Protein AF-A0A7K4DFE7-F1 (afdb_monomer_lite)

Structure (mmCIF, N/CA/C/O backbone):
data_AF-A0A7K4DFE7-F1
#
_entry.id   AF-A0A7K4DFE7-F1
#
loop_
_atom_site.group_PDB
_atom_site.id
_atom_site.type_symbol
_atom_site.label_atom_id
_atom_site.label_alt_id
_atom_site.label_comp_id
_atom_site.label_asym_id
_atom_site.label_entity_id
_atom_site.label_seq_id
_atom_site.pdbx_PDB_ins_code
_atom_site.Cartn_x
_atom_site.Cartn_y
_atom_site.Cartn_z
_atom_site.occupancy
_atom_site.B_iso_or_equiv
_atom_site.auth_seq_id
_atom_site.auth_comp_id
_atom_site.auth_asym_id
_atom_site.auth_atom_id
_atom_site.pdbx_PDB_model_num
ATOM 1 N N . PHE A 1 1 ? 19.992 9.223 13.139 1.00 37.81 1 PHE A N 1
ATOM 2 C CA . PHE A 1 1 ? 19.350 10.068 14.164 1.00 37.81 1 PHE A CA 1
ATOM 3 C C . PHE A 1 1 ? 17.849 10.055 13.929 1.00 37.81 1 PHE A C 1
ATOM 5 O O . PHE A 1 1 ? 17.459 10.370 12.808 1.00 37.81 1 PHE A O 1
ATOM 12 N N . PRO A 1 2 ? 17.011 9.658 14.901 1.00 41.62 2 PRO A N 1
ATOM 13 C CA . PRO A 1 2 ? 15.576 9.850 14.765 1.00 41.62 2 PRO A CA 1
ATOM 14 C C . PRO A 1 2 ? 15.323 11.361 14.780 1.00 41.62 2 PRO A C 1
ATOM 16 O O . PRO A 1 2 ? 15.793 12.062 15.672 1.00 41.62 2 PRO A O 1
ATOM 19 N N . ARG A 1 3 ? 14.669 11.886 13.742 1.00 48.12 3 ARG A N 1
ATOM 20 C CA . ARG A 1 3 ? 14.135 13.250 13.783 1.00 48.12 3 ARG A CA 1
ATOM 21 C C . ARG A 1 3 ? 12.930 13.214 14.717 1.00 48.12 3 ARG A C 1
ATOM 23 O O . ARG A 1 3 ? 12.109 12.312 14.579 1.00 48.12 3 ARG A O 1
ATOM 30 N N . ASP A 1 4 ? 12.803 14.192 15.613 1.00 56.59 4 ASP A N 1
ATOM 31 C CA . ASP A 1 4 ? 11.697 14.291 16.584 1.00 56.59 4 ASP A CA 1
ATOM 32 C C . ASP A 1 4 ? 10.300 14.196 15.945 1.00 56.59 4 ASP A C 1
ATOM 34 O O . ASP A 1 4 ? 9.311 13.934 16.628 1.00 56.59 4 ASP A O 1
ATOM 38 N N . ARG A 1 5 ? 10.186 14.452 14.633 1.00 64.31 5 ARG A N 1
ATOM 39 C CA . ARG A 1 5 ? 8.930 14.475 13.877 1.00 64.31 5 ARG A CA 1
ATOM 40 C C . ARG A 1 5 ? 9.144 13.917 12.467 1.00 64.31 5 ARG A C 1
ATOM 42 O O . ARG A 1 5 ? 10.063 14.337 11.768 1.00 64.31 5 ARG A O 1
ATOM 49 N N . ASN A 1 6 ? 8.279 12.995 12.042 1.00 82.19 6 ASN A N 1
ATOM 50 C CA . ASN A 1 6 ? 8.282 12.442 10.686 1.00 82.19 6 ASN A CA 1
ATOM 51 C C . ASN A 1 6 ? 7.435 13.332 9.755 1.00 82.19 6 ASN A C 1
ATOM 53 O O . ASN A 1 6 ? 6.208 13.358 9.861 1.00 82.19 6 ASN A O 1
ATOM 57 N N . GLU A 1 7 ? 8.088 14.088 8.869 1.00 87.06 7 GLU A N 1
ATOM 58 C CA . GLU A 1 7 ? 7.431 15.027 7.942 1.00 87.06 7 GLU A CA 1
ATOM 59 C C . GLU A 1 7 ? 6.450 14.337 6.990 1.00 87.06 7 GLU A C 1
ATOM 61 O O . GLU A 1 7 ? 5.378 14.886 6.733 1.00 87.06 7 GLU A O 1
ATOM 66 N N . LYS A 1 8 ? 6.751 13.105 6.559 1.00 88.56 8 LYS A N 1
ATOM 67 C CA . LYS A 1 8 ? 5.867 12.329 5.680 1.00 88.56 8 LYS A CA 1
ATOM 68 C C . LYS A 1 8 ? 4.523 12.042 6.350 1.00 88.56 8 LYS A C 1
ATOM 70 O O . LYS A 1 8 ? 3.472 12.246 5.751 1.00 88.56 8 LYS A O 1
ATOM 75 N N . ILE A 1 9 ? 4.559 11.645 7.627 1.00 90.81 9 ILE A N 1
ATOM 76 C CA . ILE A 1 9 ? 3.348 11.385 8.424 1.00 90.81 9 ILE A CA 1
ATOM 77 C C . ILE A 1 9 ? 2.543 12.675 8.615 1.00 90.81 9 ILE A C 1
ATOM 79 O O . ILE A 1 9 ? 1.327 12.660 8.481 1.00 90.81 9 ILE A O 1
ATOM 83 N N . ARG A 1 10 ? 3.199 13.819 8.841 1.00 91.81 10 ARG A N 1
ATOM 84 C CA . ARG A 1 10 ? 2.498 15.111 8.957 1.00 91.81 10 ARG A CA 1
ATOM 85 C C . ARG A 1 10 ? 1.811 15.533 7.667 1.00 91.81 10 ARG A C 1
ATOM 87 O O . ARG A 1 10 ? 0.714 16.087 7.706 1.00 91.81 10 ARG A O 1
ATOM 94 N N . THR A 1 11 ? 2.474 15.330 6.531 1.00 94.25 11 THR A N 1
ATOM 95 C CA . THR A 1 11 ? 1.876 15.594 5.222 1.00 94.25 11 THR A CA 1
ATOM 96 C C . THR A 1 11 ? 0.664 14.698 5.006 1.00 94.25 11 THR A C 1
ATOM 98 O O . THR A 1 11 ? -0.394 15.218 4.668 1.00 94.25 11 THR A O 1
ATOM 101 N N . LEU A 1 12 ? 0.775 13.403 5.310 1.00 95.75 12 LEU A N 1
ATOM 102 C CA . LEU A 1 12 ? -0.351 12.471 5.277 1.00 95.75 12 LEU A CA 1
ATOM 103 C C . LEU A 1 12 ? -1.515 12.944 6.164 1.00 95.75 12 LEU A C 1
ATOM 105 O O . LEU A 1 12 ? -2.618 13.124 5.661 1.00 95.75 12 LEU A O 1
ATOM 109 N N . GLU A 1 13 ? -1.285 13.210 7.452 1.00 94.75 13 GLU A N 1
ATOM 110 C CA . GLU A 1 13 ? -2.330 13.660 8.387 1.00 94.75 13 GLU A CA 1
ATOM 111 C C . GLU A 1 13 ? -3.029 14.943 7.907 1.00 94.75 13 GLU A C 1
ATOM 113 O O . GLU A 1 13 ? -4.251 15.069 8.011 1.00 94.75 13 GLU A O 1
ATOM 118 N N . ARG A 1 14 ? -2.271 15.885 7.329 1.00 95.81 14 ARG A N 1
ATOM 119 C CA . ARG A 1 14 ? -2.822 17.110 6.733 1.00 95.81 14 ARG A CA 1
ATOM 120 C C . ARG A 1 14 ? -3.723 16.802 5.537 1.00 95.81 14 ARG A C 1
ATOM 122 O O . ARG A 1 14 ? -4.812 17.367 5.445 1.00 95.81 14 ARG A O 1
ATOM 129 N N . GLU A 1 15 ? -3.284 15.934 4.628 1.00 97.44 15 GLU A N 1
ATOM 130 C CA . GLU A 1 15 ? -4.066 15.554 3.447 1.00 97.44 15 GLU A CA 1
ATOM 131 C C . GLU A 1 15 ? -5.336 14.784 3.829 1.00 97.44 15 GLU A C 1
ATOM 133 O O . GLU A 1 15 ? -6.408 15.088 3.301 1.00 97.44 15 GLU A O 1
ATOM 138 N N . ILE A 1 16 ? -5.254 13.883 4.814 1.00 96.56 16 ILE A N 1
ATOM 139 C CA . ILE A 1 16 ? -6.418 13.189 5.382 1.00 96.56 16 ILE A CA 1
ATOM 140 C C . ILE A 1 16 ? -7.396 14.195 5.990 1.00 96.56 16 ILE A C 1
ATOM 142 O O . ILE 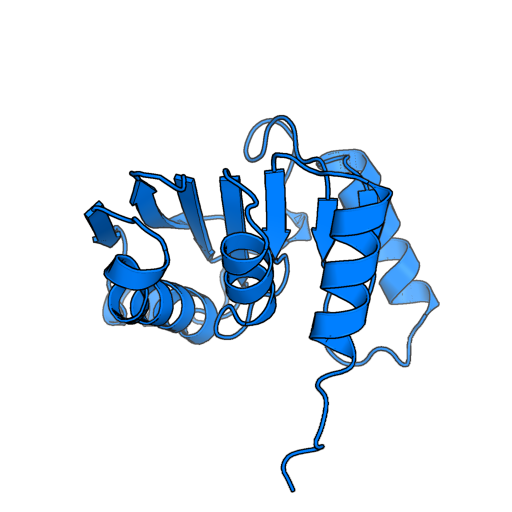A 1 16 ? -8.583 14.164 5.674 1.00 96.56 16 ILE A O 1
ATOM 146 N N . GLY A 1 17 ? -6.917 15.127 6.819 1.00 95.69 17 GLY A N 1
ATOM 147 C CA . GLY A 1 17 ? -7.772 16.142 7.439 1.00 95.69 17 GLY A CA 1
ATOM 148 C C . GLY A 1 17 ? -8.469 17.049 6.419 1.00 95.69 17 GLY A C 1
ATOM 149 O O . GLY A 1 17 ? -9.635 17.405 6.607 1.00 95.69 17 GLY A O 1
ATOM 150 N N . ARG A 1 18 ? -7.777 17.392 5.323 1.00 96.12 18 ARG A N 1
ATOM 151 C CA . ARG A 1 18 ? -8.307 18.234 4.241 1.00 96.12 18 ARG A CA 1
ATOM 152 C C . ARG A 1 18 ? -9.353 17.515 3.392 1.00 96.12 18 ARG A C 1
ATOM 154 O O . ARG A 1 18 ? -10.380 18.111 3.082 1.00 96.12 18 ARG A O 1
ATOM 161 N N . ARG A 1 19 ? -9.070 16.278 2.978 1.00 95.50 19 ARG A N 1
ATOM 162 C CA . ARG A 1 19 ? -9.854 15.559 1.959 1.00 95.50 19 ARG A CA 1
ATOM 163 C C . ARG A 1 19 ? -10.879 14.596 2.556 1.00 95.50 19 ARG A C 1
ATOM 165 O O . ARG A 1 19 ? -11.878 14.309 1.913 1.00 95.50 19 ARG A O 1
ATOM 172 N N . ARG A 1 20 ? -10.659 14.140 3.795 1.00 95.50 20 ARG A N 1
ATOM 173 C CA . ARG A 1 20 ? -11.468 13.128 4.500 1.00 95.50 20 ARG A CA 1
ATOM 174 C C . ARG A 1 20 ? -11.713 11.865 3.651 1.00 95.50 20 ARG A C 1
ATOM 176 O O . ARG A 1 20 ? -12.870 11.482 3.470 1.00 95.50 20 ARG A O 1
ATOM 183 N N . PRO A 1 21 ? -10.646 11.244 3.114 1.00 97.19 21 PRO A N 1
ATOM 184 C CA . PRO A 1 21 ? -10.768 10.051 2.282 1.00 97.19 21 PRO A CA 1
ATOM 185 C C . PRO A 1 21 ? -11.341 8.873 3.077 1.00 97.19 21 PRO A C 1
ATOM 187 O O . PRO A 1 21 ? -11.072 8.729 4.272 1.00 97.19 21 PRO A O 1
ATOM 190 N N . LYS A 1 22 ? -12.102 8.013 2.402 1.00 96.31 22 LYS A N 1
ATOM 191 C CA . LYS A 1 22 ? -12.564 6.720 2.924 1.00 96.31 22 LYS A CA 1
ATOM 192 C C . LYS A 1 22 ? -11.628 5.584 2.521 1.00 96.31 22 LYS A C 1
ATOM 194 O O . LYS A 1 22 ? -11.461 4.652 3.309 1.00 96.31 22 LYS A O 1
ATOM 199 N N . THR A 1 23 ? -11.012 5.713 1.345 1.00 98.00 23 THR A N 1
ATOM 200 C CA . THR A 1 23 ? -10.057 4.749 0.790 1.00 98.00 23 THR A CA 1
ATOM 201 C C . THR A 1 23 ? -8.701 5.403 0.558 1.00 98.00 23 THR A C 1
ATOM 203 O O . THR A 1 23 ? -8.609 6.452 -0.086 1.00 98.00 23 THR A O 1
ATOM 206 N N . PHE A 1 24 ? -7.636 4.778 1.059 1.00 98.50 24 PHE A N 1
ATOM 207 C CA . PHE A 1 24 ? 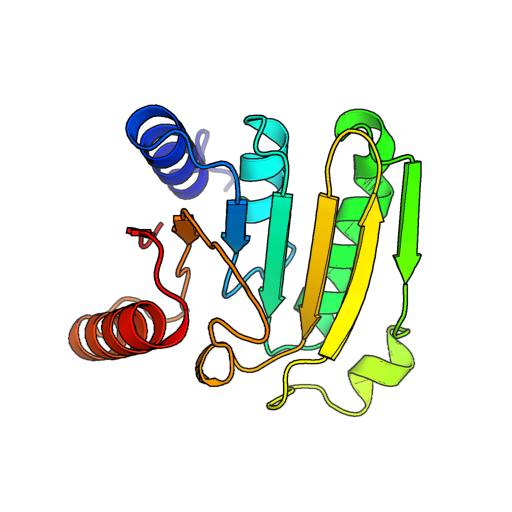-6.265 5.257 0.895 1.00 98.50 24 PHE A CA 1
ATOM 208 C C . PHE A 1 24 ? -5.350 4.200 0.284 1.00 98.50 24 PHE A C 1
ATOM 210 O O . PHE A 1 24 ? -5.398 3.041 0.685 1.00 98.50 24 PHE A O 1
ATOM 217 N N . VAL A 1 25 ? -4.474 4.620 -0.630 1.00 98.62 25 VAL A N 1
ATOM 218 C CA . VAL A 1 25 ? -3.449 3.766 -1.237 1.00 98.62 25 VAL A CA 1
ATOM 219 C C . VAL A 1 25 ? -2.049 4.244 -0.849 1.00 98.62 25 VAL A C 1
ATOM 221 O O . VAL A 1 25 ? -1.663 5.379 -1.130 1.00 98.62 25 VAL A O 1
ATOM 224 N N . ASP A 1 26 ? -1.261 3.353 -0.255 1.00 98.31 26 ASP A N 1
ATOM 225 C CA . ASP A 1 26 ? 0.188 3.480 -0.097 1.00 98.31 26 ASP A CA 1
ATOM 226 C C . ASP A 1 26 ? 0.872 2.784 -1.288 1.00 98.31 26 ASP A C 1
ATOM 228 O O . ASP A 1 26 ? 1.103 1.574 -1.264 1.00 98.31 26 ASP A O 1
ATOM 232 N N . ALA A 1 27 ? 1.109 3.520 -2.383 1.00 97.62 27 ALA A N 1
ATOM 233 C CA . ALA A 1 27 ? 1.431 2.925 -3.689 1.00 97.62 27 ALA A CA 1
ATOM 234 C C . ALA A 1 27 ? 2.856 2.346 -3.795 1.00 97.62 27 ALA A C 1
ATOM 236 O O . ALA A 1 27 ? 3.143 1.575 -4.717 1.00 97.62 27 ALA A O 1
ATOM 237 N N . CYS A 1 28 ? 3.749 2.758 -2.891 1.00 96.25 28 CYS A N 1
ATOM 238 C CA . CYS A 1 28 ? 5.131 2.288 -2.752 1.00 96.25 28 CYS A CA 1
ATOM 239 C C . CYS A 1 28 ? 5.427 2.094 -1.262 1.00 96.25 28 CYS A C 1
ATOM 241 O O . CYS A 1 28 ? 6.171 2.863 -0.649 1.00 96.25 28 CYS A O 1
ATOM 243 N N . SER A 1 29 ? 4.761 1.111 -0.665 1.00 96.38 29 SER A N 1
ATOM 244 C CA . SER A 1 29 ? 4.563 1.055 0.777 1.00 96.38 29 SER A CA 1
ATOM 245 C C . SER A 1 29 ? 5.832 0.782 1.575 1.00 96.38 29 SER A C 1
ATOM 247 O O . SER A 1 29 ? 5.898 1.125 2.761 1.00 96.38 29 SER A O 1
ATOM 249 N N . GLY A 1 30 ? 6.856 0.158 0.984 1.00 95.62 30 GLY A N 1
ATOM 250 C CA .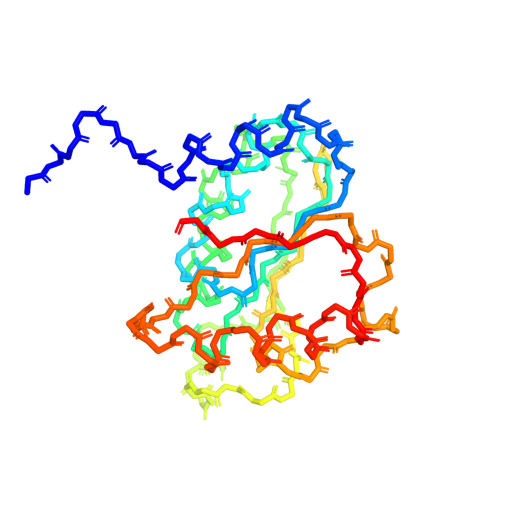 GLY A 1 30 ? 8.000 -0.328 1.741 1.00 95.62 30 GLY A CA 1
ATOM 251 C C . GLY A 1 30 ? 7.524 -1.248 2.870 1.00 95.62 30 GLY A C 1
ATOM 252 O O . GLY A 1 30 ? 6.906 -2.276 2.634 1.00 95.62 30 GLY A O 1
ATOM 253 N N . ALA A 1 31 ? 7.766 -0.862 4.122 1.00 94.75 31 ALA A N 1
ATOM 254 C CA . ALA A 1 31 ? 7.270 -1.597 5.292 1.00 94.75 31 ALA A CA 1
ATOM 255 C C . ALA A 1 31 ? 5.816 -1.248 5.701 1.00 94.75 31 ALA A C 1
ATOM 257 O O . ALA A 1 31 ? 5.334 -1.751 6.716 1.00 94.75 31 ALA A O 1
ATOM 258 N N . GLY A 1 32 ? 5.132 -0.366 4.968 1.00 96.56 32 GLY A N 1
ATOM 259 C CA . GLY A 1 32 ? 3.742 0.035 5.204 1.00 96.56 32 GLY A CA 1
ATOM 260 C C . GLY A 1 32 ? 3.559 1.220 6.153 1.00 96.56 32 GLY A C 1
ATOM 261 O O . GLY A 1 32 ? 2.479 1.405 6.706 1.00 96.56 32 GLY A O 1
ATOM 262 N N . THR A 1 33 ? 4.596 2.028 6.390 1.00 95.62 33 THR A N 1
ATOM 263 C CA . THR A 1 33 ? 4.554 3.111 7.391 1.00 95.62 33 THR A CA 1
ATOM 264 C C . THR A 1 33 ? 3.443 4.130 7.126 1.00 95.62 33 THR A C 1
ATOM 266 O O . THR A 1 33 ? 2.777 4.552 8.073 1.00 95.62 33 THR A O 1
ATOM 269 N N . LEU A 1 34 ? 3.238 4.546 5.870 1.00 97.12 34 LEU A N 1
ATOM 270 C CA . LEU A 1 34 ? 2.227 5.555 5.548 1.00 97.12 34 LEU A CA 1
ATOM 271 C C . LEU A 1 34 ? 0.826 4.966 5.606 1.00 97.12 34 LEU A C 1
ATOM 273 O O . LEU A 1 34 ? -0.038 5.569 6.236 1.00 97.12 34 LEU A O 1
ATOM 277 N N . GLY A 1 35 ? 0.611 3.768 5.063 1.00 97.56 35 GLY A N 1
ATOM 278 C CA . GLY A 1 35 ? -0.675 3.092 5.214 1.00 97.56 35 GLY A CA 1
ATOM 279 C C . GLY A 1 35 ? -1.034 2.813 6.680 1.00 97.56 35 GLY A C 1
ATOM 280 O O . GLY A 1 35 ? -2.163 3.064 7.082 1.00 97.56 35 GLY A O 1
ATOM 281 N N . LEU A 1 36 ? -0.087 2.395 7.532 1.00 96.88 36 LEU A N 1
ATOM 282 C CA . LEU A 1 36 ? -0.337 2.222 8.976 1.00 96.88 36 LEU A CA 1
ATOM 283 C C . LEU A 1 36 ? -0.696 3.543 9.669 1.00 96.88 36 LEU A C 1
ATOM 285 O O . LEU A 1 36 ? -1.565 3.574 10.541 1.00 96.88 36 LEU A O 1
ATOM 289 N N . ALA A 1 37 ? -0.044 4.643 9.291 1.00 96.44 37 ALA A N 1
ATOM 290 C CA . ALA A 1 37 ? -0.391 5.963 9.802 1.00 96.44 37 ALA A CA 1
ATOM 291 C C . ALA A 1 37 ? -1.781 6.416 9.315 1.00 96.44 37 ALA A C 1
ATOM 293 O O . ALA A 1 37 ? -2.536 6.995 10.093 1.00 96.44 37 ALA A O 1
ATOM 294 N N . ALA A 1 38 ? -2.144 6.104 8.070 1.00 97.06 38 ALA A N 1
ATOM 295 C CA . ALA A 1 38 ? -3.446 6.407 7.483 1.00 97.06 38 ALA A CA 1
ATOM 296 C C . ALA A 1 38 ? -4.576 5.628 8.176 1.00 97.06 38 ALA A C 1
ATOM 298 O O . ALA A 1 38 ? -5.574 6.210 8.603 1.00 97.06 38 ALA A O 1
ATOM 299 N N . ALA A 1 39 ? -4.357 4.331 8.385 1.00 96.12 39 ALA A N 1
ATOM 300 C CA . ALA A 1 39 ? -5.201 3.459 9.184 1.00 96.12 39 ALA A CA 1
ATOM 301 C C . ALA A 1 39 ? -5.387 4.019 10.606 1.00 96.12 39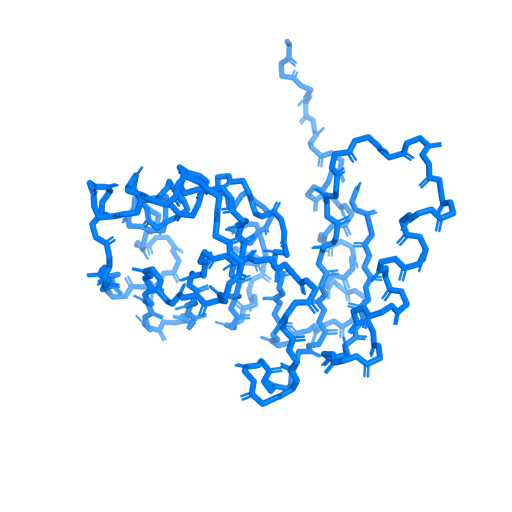 ALA A C 1
ATOM 303 O O . ALA A 1 39 ? -6.507 4.221 11.070 1.00 96.12 39 ALA A O 1
ATOM 304 N N . ARG A 1 40 ? -4.294 4.366 11.295 1.00 94.56 40 ARG A N 1
ATOM 305 C CA . ARG A 1 40 ? -4.346 4.981 12.632 1.00 94.56 40 ARG A CA 1
ATOM 306 C C . ARG A 1 40 ? -5.104 6.313 12.656 1.00 94.56 40 ARG A C 1
ATOM 308 O O . ARG A 1 40 ? -5.699 6.649 13.677 1.00 94.56 40 ARG A O 1
ATOM 315 N N . ALA A 1 41 ? -5.083 7.067 11.560 1.00 94.44 41 ALA A N 1
ATOM 316 C CA . ALA A 1 41 ? -5.839 8.307 11.405 1.00 94.44 41 ALA A CA 1
ATOM 317 C C . ALA A 1 41 ? -7.344 8.080 11.137 1.00 94.44 41 ALA A C 1
ATOM 319 O O . ALA A 1 41 ? -8.086 9.051 10.997 1.00 94.44 41 ALA A O 1
ATOM 320 N N . GLY A 1 42 ? -7.804 6.824 11.109 1.00 93.25 42 GLY A N 1
ATOM 321 C CA . GLY A 1 42 ? -9.217 6.456 11.022 1.00 93.25 42 GLY A CA 1
ATOM 322 C C . GLY A 1 42 ? -9.720 6.179 9.607 1.00 93.25 42 GLY A C 1
ATOM 323 O O . GLY A 1 42 ? -10.932 6.101 9.413 1.00 93.25 42 GLY A O 1
ATOM 324 N N . ILE A 1 43 ? -8.829 6.032 8.620 1.00 96.00 43 ILE A N 1
ATOM 325 C CA . ILE A 1 43 ? -9.240 5.563 7.293 1.00 96.00 43 ILE A CA 1
ATOM 326 C C . ILE A 1 43 ? -9.656 4.098 7.392 1.00 96.00 43 ILE A C 1
ATOM 328 O O . ILE A 1 43 ? -8.924 3.273 7.936 1.00 96.00 43 ILE A O 1
ATOM 332 N N . HIS A 1 44 ? -10.841 3.796 6.864 1.00 93.44 44 HIS A N 1
ATOM 333 C CA . HIS A 1 44 ? -11.437 2.470 6.953 1.00 93.44 44 HIS A CA 1
ATOM 334 C C . HIS A 1 44 ? -10.804 1.476 5.976 1.00 93.44 44 HIS A C 1
ATOM 336 O O . HIS A 1 44 ? -10.517 0.356 6.378 1.00 93.44 44 HIS A O 1
ATOM 342 N N . HIS A 1 45 ? -10.591 1.868 4.712 1.00 97.75 45 HIS A N 1
ATOM 343 C CA . HIS A 1 45 ? -10.034 0.986 3.681 1.00 97.75 45 HIS A CA 1
ATOM 344 C C . HIS A 1 45 ? -8.635 1.446 3.276 1.00 97.75 45 HIS A C 1
ATOM 346 O O . HIS A 1 45 ? -8.459 2.549 2.753 1.00 97.75 45 HIS A O 1
ATOM 352 N N . VAL A 1 46 ? -7.631 0.614 3.549 1.00 98.31 46 VAL A N 1
ATOM 353 C CA . VAL A 1 46 ? -6.224 0.929 3.289 1.00 98.31 46 VAL A CA 1
ATOM 354 C C . VAL A 1 46 ? -5.599 -0.138 2.399 1.00 98.31 46 VAL A C 1
ATOM 356 O O . VAL A 1 46 ? -5.514 -1.309 2.760 1.00 98.31 46 VAL A O 1
ATOM 359 N N . ILE A 1 47 ? -5.119 0.287 1.238 1.00 98.62 47 ILE A N 1
ATOM 360 C CA . ILE A 1 47 ? -4.459 -0.562 0.253 1.00 98.62 47 ILE A CA 1
ATOM 361 C C . ILE A 1 47 ? -2.963 -0.267 0.287 1.00 98.62 47 ILE A C 1
ATOM 363 O O . ILE A 1 47 ? -2.538 0.888 0.259 1.00 98.62 47 ILE A O 1
ATOM 367 N N . TYR A 1 48 ? -2.156 -1.315 0.315 1.00 98.62 48 TYR A N 1
ATOM 368 C CA . TYR A 1 48 ? -0.703 -1.238 0.293 1.00 98.62 48 TYR A CA 1
ATOM 369 C C . TYR A 1 48 ? -0.192 -1.904 -0.975 1.00 98.62 48 TYR A C 1
ATOM 371 O O . TYR A 1 48 ? -0.618 -3.010 -1.299 1.00 98.62 48 TYR A O 1
ATOM 379 N N . ASN A 1 49 ? 0.747 -1.272 -1.670 1.00 98.56 49 ASN A N 1
ATOM 380 C CA . ASN A 1 49 ? 1.422 -1.877 -2.809 1.00 98.56 49 ASN A CA 1
ATOM 381 C C . ASN A 1 49 ? 2.929 -1.644 -2.745 1.00 98.56 49 ASN A C 1
ATOM 383 O O . ASN A 1 49 ? 3.384 -0.526 -2.516 1.00 98.56 49 ASN A O 1
ATOM 387 N N . ASP A 1 50 ? 3.704 -2.678 -3.060 1.00 98.12 50 ASP A N 1
ATOM 388 C CA . ASP A 1 50 ? 5.113 -2.519 -3.405 1.00 98.12 50 ASP A CA 1
ATOM 389 C C . ASP A 1 50 ? 5.524 -3.545 -4.467 1.00 98.12 50 ASP A C 1
ATOM 391 O O . ASP A 1 50 ? 5.143 -4.713 -4.405 1.00 98.12 50 ASP A O 1
ATOM 395 N N . ALA A 1 51 ? 6.326 -3.142 -5.451 1.00 97.31 51 ALA A N 1
ATOM 396 C CA . ALA A 1 51 ? 6.822 -4.081 -6.456 1.00 97.31 51 ALA A CA 1
ATOM 397 C C . ALA A 1 51 ? 7.816 -5.085 -5.843 1.00 97.31 51 ALA A C 1
ATOM 399 O O . ALA A 1 51 ? 7.924 -6.227 -6.307 1.00 97.31 51 ALA A O 1
ATOM 400 N N . TRP A 1 52 ? 8.547 -4.677 -4.800 1.00 97.69 52 TRP A N 1
ATOM 401 C CA . TRP A 1 52 ? 9.559 -5.491 -4.147 1.00 97.69 52 TRP A CA 1
ATOM 402 C C . TRP A 1 52 ? 8.942 -6.449 -3.125 1.00 97.69 52 TRP A C 1
ATOM 404 O O . TRP A 1 52 ? 8.270 -6.060 -2.172 1.00 97.69 52 TRP A O 1
ATOM 414 N N . TYR A 1 53 ? 9.234 -7.737 -3.290 1.00 97.44 53 TYR A N 1
ATOM 415 C CA . TYR A 1 53 ? 8.623 -8.828 -2.529 1.00 97.44 53 TYR A CA 1
ATOM 416 C C . TYR A 1 53 ? 8.751 -8.672 -1.006 1.00 97.44 53 TYR A C 1
ATOM 418 O O . TYR A 1 53 ? 7.819 -8.968 -0.260 1.00 97.44 53 TYR A O 1
ATOM 426 N N . ALA A 1 54 ? 9.913 -8.206 -0.537 1.00 97.50 54 ALA A N 1
ATOM 427 C CA . ALA A 1 54 ? 10.189 -8.091 0.885 1.00 97.50 54 ALA A CA 1
ATOM 428 C C . ALA A 1 54 ? 9.376 -6.956 1.512 1.00 97.50 54 ALA A C 1
ATOM 430 O O . ALA A 1 54 ? 8.896 -7.119 2.627 1.00 97.50 54 ALA A O 1
ATOM 431 N N . ALA A 1 55 ? 9.182 -5.846 0.797 1.00 97.81 55 ALA A N 1
ATOM 432 C CA . ALA A 1 55 ? 8.340 -4.741 1.242 1.00 97.81 55 ALA A CA 1
ATOM 433 C C . ALA A 1 55 ? 6.879 -5.192 1.415 1.00 97.81 55 ALA A C 1
ATOM 435 O O . ALA A 1 55 ? 6.316 -5.073 2.506 1.00 97.81 55 ALA A O 1
ATOM 436 N N . ALA A 1 56 ? 6.306 -5.836 0.394 1.00 97.81 56 ALA A N 1
ATOM 437 C CA . ALA A 1 56 ? 4.947 -6.369 0.475 1.00 97.81 56 ALA A CA 1
ATOM 438 C C . ALA A 1 56 ? 4.793 -7.401 1.615 1.00 97.81 56 ALA A C 1
ATOM 440 O O . ALA A 1 56 ? 3.854 -7.329 2.409 1.00 97.81 56 ALA A O 1
ATOM 441 N N . ALA A 1 57 ? 5.758 -8.315 1.777 1.00 97.94 57 ALA A N 1
ATOM 442 C CA . ALA A 1 57 ? 5.732 -9.298 2.861 1.00 97.94 57 ALA A CA 1
ATOM 443 C C . ALA A 1 57 ? 5.844 -8.657 4.257 1.00 97.94 57 ALA A C 1
ATOM 445 O O . ALA A 1 57 ? 5.103 -9.018 5.170 1.00 97.94 57 ALA A O 1
ATOM 446 N N . TRP A 1 58 ? 6.758 -7.700 4.444 1.00 98.00 58 TRP A N 1
ATOM 447 C CA . TRP A 1 58 ? 6.925 -7.010 5.726 1.00 98.00 58 TRP A CA 1
ATOM 448 C C . TRP A 1 58 ? 5.743 -6.107 6.066 1.00 98.00 58 TRP A C 1
ATOM 450 O O . TRP A 1 58 ? 5.406 -5.981 7.240 1.00 98.00 58 TRP A O 1
ATOM 460 N N . THR A 1 59 ? 5.069 -5.546 5.063 1.00 98.25 59 THR A N 1
ATOM 461 C CA . THR A 1 59 ? 3.805 -4.832 5.259 1.00 98.25 59 THR A CA 1
ATOM 462 C C . THR A 1 59 ? 2.747 -5.758 5.871 1.00 98.25 59 THR A C 1
ATOM 464 O O . THR A 1 59 ? 2.151 -5.410 6.890 1.00 98.25 59 THR A O 1
ATOM 467 N N . ALA A 1 60 ? 2.579 -6.976 5.338 1.00 97.69 60 ALA A N 1
ATOM 468 C CA . ALA A 1 60 ? 1.660 -7.970 5.903 1.00 97.69 60 ALA A CA 1
ATOM 469 C C . ALA A 1 60 ? 2.016 -8.352 7.355 1.00 97.69 60 ALA A C 1
ATOM 471 O O . ALA A 1 60 ? 1.140 -8.422 8.218 1.00 97.69 60 ALA A O 1
ATOM 472 N N . TRP A 1 61 ? 3.305 -8.532 7.662 1.00 97.44 61 TRP A N 1
ATOM 473 C CA . TRP A 1 61 ? 3.747 -8.803 9.035 1.00 97.44 61 TRP A CA 1
ATOM 474 C C . TRP A 1 61 ? 3.511 -7.630 9.986 1.00 97.44 61 TRP A C 1
ATOM 476 O O . TRP A 1 61 ? 3.088 -7.837 11.123 1.00 97.44 61 TRP A O 1
ATOM 486 N N . ASN A 1 62 ? 3.738 -6.398 9.535 1.00 97.69 62 ASN A N 1
ATOM 487 C CA . ASN A 1 62 ? 3.477 -5.221 10.353 1.00 97.69 62 ASN A CA 1
ATOM 488 C C . ASN A 1 62 ? 1.984 -5.054 10.644 1.00 97.69 62 ASN A C 1
ATOM 490 O O . ASN A 1 62 ? 1.636 -4.697 11.769 1.00 97.69 62 ASN A O 1
ATOM 494 N N . LEU A 1 63 ? 1.101 -5.372 9.694 1.00 97.00 63 LEU A N 1
ATOM 495 C CA . LEU A 1 63 ? -0.341 -5.439 9.949 1.00 97.00 63 LEU A CA 1
ATOM 496 C C . LEU A 1 63 ? -0.664 -6.473 11.029 1.00 97.00 63 LEU A C 1
ATOM 498 O O . LEU A 1 63 ? -1.370 -6.153 11.981 1.00 97.00 63 LEU A O 1
ATOM 502 N N . GLN A 1 64 ? -0.084 -7.673 10.945 1.00 96.44 64 GLN A N 1
ATOM 503 C CA . GLN A 1 64 ? -0.309 -8.731 11.934 1.00 96.44 64 GLN A CA 1
ATOM 504 C C . GLN A 1 64 ? 0.114 -8.304 13.347 1.00 96.44 64 GLN A C 1
ATOM 506 O O . GLN A 1 64 ? -0.604 -8.562 14.314 1.00 96.44 64 GLN A O 1
ATOM 511 N N . VAL A 1 65 ? 1.259 -7.630 13.476 1.00 96.44 65 VAL A N 1
ATOM 512 C CA . VAL A 1 65 ? 1.765 -7.135 14.767 1.00 96.44 65 VAL A CA 1
ATOM 513 C C . VAL A 1 65 ? 0.913 -5.984 15.314 1.00 96.44 65 VAL A C 1
ATOM 515 O O . VAL A 1 65 ? 0.754 -5.872 16.525 1.00 96.44 65 VAL A O 1
ATOM 518 N N . ASN A 1 66 ? 0.333 -5.149 14.447 1.00 96.12 66 ASN A N 1
ATOM 519 C CA . ASN A 1 66 ? -0.481 -3.997 14.853 1.00 96.12 66 ASN A CA 1
ATOM 520 C C . ASN A 1 66 ? -1.994 -4.284 14.878 1.00 96.12 66 ASN A C 1
ATOM 522 O O . ASN A 1 66 ? -2.770 -3.375 15.168 1.00 96.12 66 ASN A O 1
ATOM 526 N N . ARG A 1 67 ? -2.431 -5.522 14.606 1.00 95.31 67 ARG A N 1
ATOM 527 C CA . ARG A 1 67 ? -3.845 -5.859 14.367 1.00 95.31 67 ARG A CA 1
ATOM 528 C C . ARG A 1 67 ? -4.791 -5.411 15.483 1.00 95.31 67 ARG A C 1
ATOM 530 O O . ARG A 1 67 ? -5.850 -4.871 15.200 1.00 95.31 67 ARG A O 1
ATOM 537 N N . GLU A 1 68 ? -4.384 -5.569 16.743 1.00 93.81 68 GLU A N 1
ATOM 538 C CA . GLU A 1 68 ? -5.206 -5.204 17.903 1.00 93.81 68 GLU A CA 1
ATOM 539 C C . GLU A 1 68 ? -5.426 -3.691 17.968 1.00 93.81 68 GLU A C 1
ATOM 541 O O . GLU A 1 68 ? -6.552 -3.229 18.132 1.00 93.81 68 GLU A O 1
ATOM 546 N N . PHE A 1 69 ? -4.360 -2.917 17.757 1.00 92.81 69 PHE A N 1
ATOM 547 C CA . PHE A 1 69 ? -4.433 -1.459 17.730 1.00 92.81 69 PHE A CA 1
ATOM 548 C C . PHE A 1 69 ? -5.281 -0.942 16.558 1.00 92.81 69 PHE A C 1
ATOM 550 O O . PHE A 1 69 ? -5.942 0.086 16.678 1.00 92.81 69 PHE A O 1
ATOM 557 N N . LEU A 1 70 ? -5.266 -1.660 15.435 1.00 93.75 70 LEU A N 1
ATOM 558 C CA . LEU A 1 70 ? -6.014 -1.328 14.224 1.00 93.75 70 LEU A CA 1
ATOM 559 C C . LEU A 1 70 ? -7.453 -1.877 14.218 1.00 93.75 70 LEU A C 1
ATOM 561 O O . LEU A 1 70 ? -8.209 -1.599 13.292 1.00 93.75 70 LEU A O 1
ATOM 565 N N . GLY A 1 71 ? -7.851 -2.658 15.230 1.00 93.31 71 GLY A N 1
ATOM 566 C CA . GLY A 1 71 ? -9.158 -3.324 15.254 1.00 93.31 71 GLY A CA 1
ATOM 567 C C . GLY A 1 71 ? -9.338 -4.362 14.137 1.00 93.31 71 GLY A C 1
ATOM 568 O O . GLY A 1 71 ? -10.463 -4.632 13.717 1.00 93.31 71 GLY A O 1
ATOM 569 N N . ILE A 1 72 ? -8.238 -4.926 13.639 1.00 94.88 72 ILE A N 1
ATOM 570 C CA . ILE A 1 72 ? -8.214 -6.005 12.652 1.00 94.88 72 ILE A CA 1
ATOM 571 C C . ILE A 1 72 ? -8.349 -7.336 13.392 1.00 94.88 72 ILE A C 1
ATOM 573 O O . ILE A 1 72 ? -7.579 -7.637 14.310 1.00 94.88 72 ILE A O 1
ATOM 577 N N . ASN A 1 73 ? -9.301 -8.165 12.963 1.00 93.25 73 ASN A N 1
ATOM 578 C CA . ASN A 1 73 ? -9.536 -9.465 13.590 1.00 93.25 73 ASN A CA 1
ATOM 579 C C . ASN A 1 73 ? -8.427 -10.458 13.220 1.00 93.25 73 ASN A C 1
ATOM 581 O O . ASN A 1 73 ? -7.791 -11.062 14.089 1.00 93.25 73 ASN A O 1
ATOM 585 N N . GLU A 1 74 ? -8.165 -10.582 11.920 1.00 93.62 74 GLU A N 1
ATOM 586 C CA . GLU A 1 74 ? -7.202 -11.514 11.344 1.00 93.62 74 GLU A CA 1
ATOM 587 C C . GLU A 1 74 ? -6.559 -10.913 10.091 1.00 93.62 74 GLU A C 1
ATOM 589 O O . GLU A 1 74 ? -7.221 -10.216 9.321 1.00 93.62 74 GLU A O 1
ATOM 594 N N . VAL A 1 75 ? -5.271 -11.206 9.891 1.00 97.00 75 VAL A N 1
ATOM 595 C CA . VAL A 1 75 ? -4.572 -10.978 8.624 1.00 97.00 75 VAL A CA 1
ATOM 596 C C . VAL A 1 75 ? -4.415 -12.321 7.918 1.00 97.00 75 VAL A C 1
ATOM 598 O O . VAL A 1 75 ? -3.656 -13.185 8.360 1.00 97.00 75 VAL A O 1
ATOM 601 N N . THR A 1 76 ? -5.116 -12.503 6.804 1.00 98.06 76 THR A N 1
ATOM 602 C CA . THR A 1 76 ? -4.988 -13.688 5.955 1.00 98.06 76 THR A CA 1
ATOM 603 C C . THR A 1 76 ? -3.844 -13.481 4.974 1.00 98.06 76 THR A C 1
ATOM 605 O O . THR A 1 76 ? -3.904 -12.607 4.111 1.00 98.06 76 THR A O 1
ATOM 608 N N . VAL A 1 77 ? -2.797 -14.299 5.084 1.00 97.75 77 VAL A N 1
ATOM 609 C CA . VAL A 1 77 ? -1.655 -14.283 4.160 1.00 97.75 77 VAL A CA 1
ATOM 610 C C . VAL A 1 77 ? -1.913 -15.256 3.008 1.00 97.75 77 VAL A C 1
ATOM 612 O O . VAL A 1 77 ? -1.981 -16.466 3.206 1.00 97.75 77 VAL A O 1
ATOM 615 N N . HIS A 1 78 ? -2.017 -14.725 1.790 1.00 97.88 78 HIS A N 1
ATOM 616 C CA . HIS A 1 78 ? -2.289 -15.480 0.558 1.00 97.88 78 HIS A CA 1
ATOM 617 C C . HIS A 1 78 ? -1.017 -15.959 -0.147 1.00 97.88 78 HIS A C 1
ATOM 619 O O . HIS A 1 78 ? -1.061 -16.865 -0.985 1.00 97.88 78 HIS A O 1
ATOM 625 N N . ARG A 1 79 ? 0.123 -15.330 0.154 1.00 95.94 79 ARG A N 1
ATOM 626 C CA . ARG A 1 79 ? 1.431 -15.627 -0.442 1.00 95.94 79 ARG A CA 1
ATOM 627 C C . ARG A 1 79 ? 2.501 -15.614 0.640 1.00 95.94 79 ARG A C 1
ATOM 629 O O . ARG A 1 79 ? 2.694 -14.610 1.322 1.00 95.94 79 ARG A O 1
ATOM 636 N N . SER A 1 80 ? 3.195 -16.736 0.813 1.00 95.06 80 SER A N 1
ATOM 637 C CA . SER A 1 80 ? 4.264 -16.837 1.807 1.00 95.06 80 SER A CA 1
ATOM 638 C C . SER A 1 80 ? 5.505 -16.062 1.363 1.00 95.06 80 SER A C 1
ATOM 640 O O . SER A 1 80 ? 5.722 -15.830 0.174 1.00 95.06 80 SER A O 1
ATOM 642 N N . TYR A 1 81 ? 6.369 -15.715 2.317 1.00 95.62 81 TYR A N 1
ATOM 643 C CA . TYR A 1 81 ? 7.635 -15.041 2.019 1.00 95.62 81 TYR A CA 1
ATOM 644 C C . TYR A 1 81 ? 8.478 -15.802 0.981 1.00 95.62 81 TYR A C 1
ATOM 646 O O . TYR A 1 81 ? 9.016 -15.198 0.055 1.00 95.62 81 TYR A O 1
ATOM 654 N N . ASP A 1 82 ? 8.566 -17.131 1.102 1.00 95.88 82 ASP A N 1
ATOM 655 C CA . ASP A 1 82 ? 9.318 -17.963 0.157 1.00 95.88 82 ASP A CA 1
ATOM 656 C C . ASP A 1 82 ? 8.696 -18.013 -1.237 1.00 95.88 82 ASP A C 1
ATOM 658 O O . ASP A 1 82 ? 9.432 -18.139 -2.216 1.00 95.88 82 ASP A O 1
ATOM 662 N N . ASP A 1 83 ? 7.372 -17.908 -1.345 1.00 95.25 83 ASP A N 1
ATOM 663 C CA . ASP A 1 83 ? 6.698 -17.817 -2.638 1.00 95.25 83 ASP A CA 1
ATOM 664 C C . ASP A 1 83 ? 6.989 -16.469 -3.312 1.00 95.25 83 ASP A C 1
ATOM 666 O O . ASP A 1 83 ? 7.482 -16.428 -4.440 1.00 95.25 83 ASP A O 1
ATOM 670 N N . LEU A 1 84 ? 6.817 -15.370 -2.572 1.00 95.75 84 LEU A N 1
ATOM 671 C CA . LEU A 1 84 ? 7.103 -14.011 -3.045 1.00 95.75 84 LEU A CA 1
ATOM 672 C C . LEU A 1 84 ? 8.574 -13.849 -3.457 1.00 95.75 84 LEU A C 1
ATOM 674 O O . LEU A 1 84 ? 8.884 -13.250 -4.487 1.00 95.75 84 LEU A O 1
ATOM 678 N N . ARG A 1 85 ? 9.503 -14.459 -2.711 1.00 95.88 85 ARG A N 1
ATOM 679 C CA . ARG A 1 85 ? 10.946 -14.421 -3.002 1.00 95.88 85 ARG A CA 1
ATOM 680 C C . ARG A 1 85 ? 11.313 -15.023 -4.361 1.00 95.88 85 ARG A C 1
ATOM 682 O O . ARG A 1 85 ? 12.349 -14.662 -4.916 1.00 95.88 85 ARG A O 1
ATOM 689 N N . ARG A 1 86 ? 10.481 -15.901 -4.936 1.00 95.31 86 ARG A N 1
ATOM 690 C CA . ARG A 1 86 ? 10.694 -16.449 -6.293 1.00 95.31 86 ARG A CA 1
ATOM 691 C C . ARG A 1 86 ? 10.522 -15.391 -7.382 1.00 95.31 86 ARG A C 1
ATOM 693 O O . ARG A 1 86 ? 11.024 -15.579 -8.487 1.00 95.31 86 ARG A O 1
ATOM 700 N N . ARG A 1 87 ? 9.834 -14.286 -7.078 1.00 93.44 87 ARG A N 1
ATOM 701 C CA . ARG A 1 87 ? 9.662 -13.118 -7.949 1.00 93.44 87 ARG A CA 1
ATOM 702 C C . ARG A 1 87 ? 10.015 -11.853 -7.162 1.00 93.44 87 ARG A C 1
ATOM 704 O O . ARG A 1 87 ? 9.117 -11.138 -6.722 1.00 93.44 87 ARG A O 1
ATOM 711 N N . PRO A 1 88 ? 11.318 -11.557 -6.981 1.00 93.50 88 PRO A N 1
ATOM 712 C CA . PRO A 1 88 ? 11.754 -10.474 -6.104 1.00 93.50 88 PRO A CA 1
ATOM 713 C C . PRO A 1 88 ? 11.160 -9.110 -6.455 1.00 93.50 88 PRO A C 1
ATOM 715 O O . PRO A 1 88 ? 10.911 -8.307 -5.563 1.00 93.50 88 PRO A O 1
ATOM 718 N N . VAL A 1 89 ? 10.922 -8.856 -7.742 1.00 96.56 89 VAL A N 1
ATOM 719 C CA . VAL A 1 89 ? 10.201 -7.680 -8.231 1.00 96.56 89 VAL A CA 1
ATOM 720 C C . VAL A 1 89 ? 9.049 -8.173 -9.100 1.00 96.56 89 VAL A C 1
ATOM 722 O O . VAL A 1 89 ? 9.290 -8.815 -10.125 1.00 96.56 89 VAL A O 1
ATOM 725 N N . ALA A 1 90 ? 7.811 -7.918 -8.678 1.00 93.44 90 ALA A N 1
ATOM 726 C CA . ALA A 1 90 ? 6.621 -8.299 -9.432 1.00 93.44 90 ALA A CA 1
ATOM 727 C C . ALA A 1 90 ? 6.198 -7.184 -10.388 1.00 93.44 90 ALA A C 1
ATOM 729 O O . ALA A 1 90 ? 6.381 -5.999 -10.110 1.00 93.44 90 ALA A O 1
ATOM 730 N N . ARG A 1 91 ? 5.621 -7.591 -11.521 1.00 94.44 91 ARG A N 1
ATOM 731 C CA . ARG A 1 91 ? 4.933 -6.685 -12.442 1.00 94.44 91 ARG A CA 1
ATOM 732 C C . ARG A 1 91 ? 3.441 -6.737 -12.175 1.00 94.44 91 ARG A C 1
ATOM 734 O O . ARG A 1 91 ? 2.901 -5.795 -11.613 1.00 94.44 91 ARG A O 1
ATOM 741 N N . ASP A 1 92 ? 2.813 -7.849 -12.535 1.00 95.00 92 ASP A N 1
ATOM 742 C CA . ASP A 1 92 ? 1.371 -8.012 -12.379 1.00 95.00 92 ASP A CA 1
ATOM 743 C C . ASP A 1 92 ? 0.994 -7.964 -10.892 1.00 95.00 92 ASP A C 1
ATOM 745 O O . ASP A 1 92 ? 1.600 -8.705 -10.106 1.00 95.00 92 ASP A O 1
ATOM 749 N N . PRO A 1 93 ? 0.030 -7.111 -10.499 1.00 96.81 93 PRO A N 1
ATOM 750 C CA . PRO A 1 93 ? -0.423 -7.034 -9.121 1.00 96.81 93 PRO A CA 1
ATOM 751 C C . PRO A 1 93 ? -0.942 -8.381 -8.628 1.00 96.81 93 PRO A C 1
ATOM 753 O O . PRO A 1 93 ? -1.822 -8.994 -9.234 1.00 96.81 93 PRO A O 1
ATOM 756 N N . VAL A 1 94 ? -0.405 -8.842 -7.503 1.00 96.56 94 VAL A N 1
ATOM 757 C CA . VAL A 1 94 ? -0.883 -10.044 -6.817 1.00 96.56 94 VAL A CA 1
ATOM 758 C C . VAL A 1 94 ? -1.209 -9.728 -5.371 1.00 96.56 94 VAL A C 1
ATOM 760 O O . VAL A 1 94 ? -0.445 -9.047 -4.690 1.00 96.56 94 VAL A O 1
ATOM 763 N N . VAL A 1 95 ? -2.331 -10.258 -4.887 1.00 98.06 95 VAL A N 1
ATOM 764 C CA . VAL A 1 95 ? -2.715 -10.137 -3.479 1.00 98.06 95 VAL A CA 1
ATOM 765 C C . VAL A 1 95 ? -1.760 -10.976 -2.629 1.00 98.06 95 VAL A C 1
ATOM 767 O O . VAL A 1 95 ? -1.620 -12.187 -2.822 1.00 98.06 95 VAL A O 1
ATOM 770 N N . VAL A 1 96 ? -1.106 -10.318 -1.680 1.00 98.38 96 VAL A N 1
ATOM 771 C CA . VAL A 1 96 ? -0.193 -10.911 -0.700 1.00 98.38 96 VAL A CA 1
ATOM 772 C C . VAL A 1 96 ? -0.922 -11.228 0.592 1.00 98.38 96 VAL A C 1
ATOM 774 O O . VAL A 1 96 ? -0.765 -12.324 1.130 1.00 98.38 96 VAL A O 1
ATOM 777 N N . ALA A 1 97 ? -1.716 -10.282 1.085 1.00 98.50 97 ALA A N 1
ATOM 778 C CA . ALA A 1 97 ? -2.471 -10.427 2.317 1.00 98.50 97 ALA A CA 1
ATOM 779 C C . ALA A 1 97 ? -3.744 -9.580 2.281 1.00 98.50 97 ALA A C 1
ATOM 781 O O . ALA A 1 97 ? -3.796 -8.560 1.596 1.00 98.50 97 ALA A O 1
ATOM 782 N N . THR A 1 98 ? -4.745 -9.995 3.046 1.00 98.44 98 THR A N 1
ATOM 783 C CA . THR A 1 98 ? -5.965 -9.222 3.299 1.00 98.44 98 THR A CA 1
ATOM 784 C C . THR A 1 98 ? -6.262 -9.209 4.788 1.00 98.44 98 THR A C 1
ATOM 786 O O . THR A 1 98 ? -5.898 -10.148 5.498 1.00 98.44 98 THR A O 1
ATOM 789 N N . ALA A 1 99 ? -6.937 -8.176 5.268 1.00 96.81 99 ALA A N 1
ATOM 790 C CA . ALA A 1 99 ? -7.392 -8.098 6.647 1.00 96.81 99 ALA A CA 1
ATOM 791 C C . ALA A 1 99 ? -8.760 -7.418 6.715 1.00 96.81 99 ALA A C 1
ATOM 793 O O . ALA A 1 99 ? -9.024 -6.513 5.930 1.00 96.81 99 ALA A O 1
ATOM 794 N N . ALA A 1 100 ? -9.595 -7.855 7.655 1.00 93.94 100 ALA A N 1
ATOM 795 C CA . ALA A 1 100 ? -10.946 -7.333 7.854 1.00 93.94 100 ALA A CA 1
ATOM 796 C C . ALA A 1 100 ? -11.248 -7.128 9.349 1.00 93.94 100 ALA A C 1
ATOM 798 O O . ALA A 1 100 ? -10.646 -7.769 10.227 1.00 93.94 100 ALA A O 1
ATOM 799 N N . GLY A 1 101 ? -12.207 -6.253 9.650 1.00 92.06 101 GLY A N 1
ATOM 800 C CA . GLY A 1 101 ? -12.591 -5.895 11.017 1.00 92.06 101 GLY A CA 1
ATOM 801 C C . GLY A 1 101 ? -13.128 -4.471 11.104 1.00 92.06 101 GLY A C 1
ATOM 802 O O . GLY A 1 101 ? -14.024 -4.095 10.358 1.00 92.06 101 GLY A O 1
ATOM 803 N N . ALA A 1 102 ? -12.585 -3.669 12.021 1.00 90.88 102 ALA A N 1
ATOM 804 C CA . ALA A 1 102 ? -12.827 -2.223 12.038 1.00 90.88 102 ALA A CA 1
ATOM 805 C C . ALA A 1 102 ? -12.149 -1.499 10.857 1.00 90.88 102 ALA A C 1
ATOM 807 O O . ALA A 1 102 ? -12.472 -0.345 10.571 1.00 90.88 102 ALA A O 1
ATOM 808 N N . GLN A 1 103 ? -11.194 -2.174 10.213 1.00 92.81 103 GLN A N 1
ATOM 809 C CA . GLN A 1 103 ? -10.486 -1.729 9.024 1.00 92.81 103 GLN A CA 1
ATOM 810 C C . GLN A 1 103 ? -10.449 -2.849 7.995 1.00 92.81 103 GLN A C 1
ATOM 812 O O . GLN A 1 103 ? -10.244 -4.014 8.342 1.00 92.81 103 GLN A O 1
ATOM 817 N N . GLU A 1 104 ? -10.591 -2.453 6.738 1.00 96.06 104 GLU A N 1
ATOM 818 C CA . GLU A 1 104 ? -10.408 -3.297 5.567 1.00 96.06 104 GLU A CA 1
ATOM 819 C C . GLU A 1 104 ? -9.040 -2.998 4.961 1.00 96.06 104 GLU A C 1
ATOM 821 O O . GLU A 1 104 ? -8.674 -1.840 4.733 1.00 96.06 104 GLU A O 1
ATOM 826 N N . VAL A 1 105 ? -8.258 -4.046 4.730 1.00 97.81 105 VAL A N 1
ATOM 827 C CA . VAL A 1 105 ? -6.879 -3.918 4.270 1.00 97.81 105 VAL A CA 1
ATOM 828 C C . VAL A 1 105 ? -6.578 -4.909 3.166 1.00 97.81 105 VAL A C 1
ATOM 830 O O . VAL A 1 105 ? -6.879 -6.097 3.275 1.00 97.81 105 VAL A O 1
ATOM 833 N N . GLU A 1 106 ? -5.879 -4.428 2.144 1.00 98.38 106 GLU A N 1
ATOM 834 C CA . GLU A 1 106 ? -5.334 -5.249 1.070 1.00 98.38 106 GLU A CA 1
ATOM 835 C C . GLU A 1 106 ? -3.854 -4.930 0.872 1.00 98.38 106 GLU A C 1
ATOM 837 O O . GLU A 1 106 ? -3.457 -3.768 0.800 1.00 98.38 106 GLU A O 1
ATOM 842 N N . VAL A 1 107 ? -3.024 -5.965 0.778 1.00 98.62 107 VAL A N 1
ATOM 843 C CA . VAL A 1 107 ? -1.596 -5.840 0.486 1.00 98.62 107 VAL A CA 1
ATOM 844 C C . VAL A 1 107 ? -1.322 -6.501 -0.847 1.00 98.62 107 VAL A C 1
ATOM 846 O O . VAL A 1 107 ? -1.576 -7.694 -1.014 1.00 98.62 107 VAL A O 1
ATOM 849 N N . TYR A 1 108 ? -0.750 -5.740 -1.766 1.00 98.56 108 TYR A N 1
ATOM 850 C CA . TYR A 1 108 ? -0.355 -6.182 -3.089 1.00 98.56 108 TYR A CA 1
ATOM 851 C C . TYR A 1 108 ? 1.165 -6.201 -3.236 1.00 98.56 108 TYR A C 1
ATOM 853 O O . TYR A 1 108 ? 1.880 -5.363 -2.683 1.00 98.56 108 TYR A O 1
ATOM 861 N N . GLN A 1 109 ? 1.648 -7.148 -4.037 1.00 98.31 109 GLN A N 1
ATOM 862 C CA . GLN A 1 109 ? 2.958 -7.058 -4.664 1.00 98.31 109 GLN A CA 1
ATOM 863 C C . GLN A 1 109 ? 2.749 -6.752 -6.147 1.00 98.31 109 GLN A C 1
ATOM 865 O O . GLN A 1 109 ? 2.171 -7.575 -6.857 1.00 98.31 109 GLN A O 1
ATOM 870 N N . GLY A 1 110 ? 3.206 -5.602 -6.632 1.00 97.44 110 GLY A N 1
ATOM 871 C CA . GLY A 1 110 ? 2.935 -5.213 -8.012 1.00 97.44 110 GLY A CA 1
ATOM 872 C C . GLY A 1 110 ? 3.596 -3.918 -8.459 1.00 97.44 110 GLY A C 1
ATOM 873 O O . GLY A 1 110 ? 3.947 -3.039 -7.670 1.00 97.44 110 GLY A O 1
ATOM 874 N N . ASP A 1 111 ? 3.744 -3.797 -9.771 1.00 96.44 111 ASP A N 1
ATOM 875 C CA . ASP A 1 111 ? 4.109 -2.550 -10.419 1.00 96.44 111 ASP A CA 1
ATOM 876 C C . ASP A 1 111 ? 2.911 -1.600 -10.373 1.00 96.44 111 ASP A C 1
ATOM 878 O O . ASP A 1 111 ? 1.872 -1.872 -10.977 1.00 96.44 111 ASP A O 1
ATOM 882 N N . LEU A 1 112 ? 3.071 -0.462 -9.691 1.00 95.56 112 LEU A N 1
ATOM 883 C CA . LEU A 1 112 ? 2.023 0.550 -9.527 1.00 95.56 112 LEU A CA 1
ATOM 884 C C . LEU A 1 112 ? 1.405 0.992 -10.869 1.00 95.56 112 LEU A C 1
ATOM 886 O O . LEU A 1 112 ? 0.243 1.378 -10.927 1.00 95.56 112 LEU A O 1
ATOM 890 N N . ARG A 1 113 ? 2.160 0.907 -11.974 1.00 95.38 113 ARG A N 1
ATOM 891 C CA . ARG A 1 113 ? 1.708 1.312 -13.317 1.00 95.38 113 ARG A CA 1
ATOM 892 C C . ARG A 1 113 ? 0.662 0.371 -13.915 1.00 95.38 113 ARG A C 1
ATOM 894 O O . ARG A 1 113 ? 0.046 0.721 -14.919 1.00 95.38 113 ARG A O 1
ATOM 901 N N . LEU A 1 114 ? 0.500 -0.820 -13.343 1.00 96.69 114 LEU A N 1
ATOM 902 C CA . LEU A 1 114 ? -0.433 -1.844 -13.811 1.00 96.69 114 LEU A CA 1
ATOM 903 C C . LEU A 1 114 ? -1.725 -1.898 -12.991 1.00 96.69 114 LEU A C 1
ATOM 905 O O . LEU A 1 114 ? -2.587 -2.713 -13.296 1.00 96.69 114 LEU A O 1
ATOM 909 N N . PHE A 1 115 ? -1.889 -1.015 -12.004 1.00 97.25 115 PHE A N 1
ATOM 910 C CA . PHE A 1 115 ? -3.168 -0.821 -11.329 1.00 97.25 115 PHE A CA 1
ATOM 911 C C . PHE A 1 115 ? -4.116 0.032 -12.184 1.00 97.25 115 PHE A C 1
ATOM 913 O O . PHE A 1 115 ? -3.691 0.833 -13.029 1.00 97.25 115 PHE A O 1
ATOM 920 N N . ASP A 1 116 ? -5.412 -0.166 -11.973 1.00 96.62 116 ASP A N 1
ATOM 921 C CA . ASP A 1 116 ? -6.515 0.576 -12.577 1.00 96.62 116 ASP A CA 1
ATOM 922 C C . ASP A 1 116 ? -7.774 0.474 -11.699 1.00 96.62 116 ASP A C 1
ATOM 924 O O . ASP A 1 116 ? -7.739 -0.079 -10.598 1.00 96.62 116 ASP A O 1
ATOM 928 N N . THR A 1 117 ? -8.875 1.053 -12.175 1.00 95.38 117 THR A N 1
ATOM 929 C CA . THR A 1 117 ? -10.170 1.083 -11.479 1.00 95.38 117 THR A CA 1
ATOM 930 C C . THR A 1 117 ? -10.879 -0.267 -11.396 1.00 95.38 117 THR A C 1
ATOM 932 O O . THR A 1 117 ? -11.732 -0.418 -10.522 1.00 95.38 117 THR A O 1
ATOM 935 N N . ASP A 1 118 ? -10.531 -1.242 -12.242 1.00 94.81 118 ASP A N 1
ATOM 936 C CA . ASP A 1 118 ? -11.086 -2.595 -12.138 1.00 94.81 118 ASP A CA 1
ATOM 937 C C . ASP A 1 118 ? -10.481 -3.315 -10.928 1.00 94.81 118 ASP A C 1
ATOM 939 O O . ASP A 1 118 ? -11.186 -4.013 -10.199 1.00 94.81 118 ASP A O 1
ATOM 943 N N . LEU A 1 119 ? -9.179 -3.112 -10.691 1.00 93.88 119 LEU A N 1
ATOM 944 C CA . LEU A 1 119 ? -8.489 -3.678 -9.535 1.00 93.88 119 LEU A CA 1
ATOM 945 C C . LEU A 1 119 ? -8.721 -2.870 -8.250 1.00 93.88 119 LEU A C 1
ATOM 947 O O . LEU A 1 119 ? -8.929 -3.462 -7.196 1.00 93.88 119 LEU A O 1
ATOM 951 N N . LEU A 1 120 ? -8.681 -1.534 -8.325 1.00 95.06 120 LEU A N 1
ATOM 952 C CA . LEU A 1 120 ? -8.841 -0.626 -7.182 1.00 95.06 120 LEU A CA 1
ATOM 953 C C . LEU A 1 120 ? -10.008 0.348 -7.409 1.00 95.06 120 LEU A C 1
ATOM 955 O O . LEU A 1 120 ? -9.794 1.522 -7.737 1.00 95.06 120 LEU A O 1
ATOM 959 N N . PRO A 1 121 ? -11.260 -0.102 -7.236 1.00 91.88 121 PRO A N 1
ATOM 960 C CA . PRO A 1 121 ? -12.412 0.765 -7.413 1.00 91.88 121 PRO A CA 1
ATOM 961 C C . PRO A 1 121 ? -12.516 1.797 -6.280 1.00 91.88 121 PRO A C 1
ATOM 963 O O . PRO A 1 121 ? -12.421 1.466 -5.100 1.00 91.88 121 PRO A O 1
ATOM 966 N N . GLY A 1 122 ? -12.787 3.057 -6.636 1.00 92.19 122 GLY A N 1
ATOM 967 C CA . GLY A 1 122 ? -13.158 4.091 -5.662 1.00 92.19 122 GLY A CA 1
ATOM 968 C C . GLY A 1 122 ? -12.026 4.547 -4.735 1.00 92.19 122 GLY A C 1
ATOM 969 O O . GLY A 1 122 ? -12.266 4.803 -3.557 1.00 92.19 122 GLY A O 1
ATOM 970 N N . VAL A 1 123 ? -10.795 4.643 -5.244 1.00 96.94 123 VAL A N 1
ATOM 971 C CA . VAL A 1 123 ? -9.672 5.239 -4.504 1.00 96.94 123 VAL A CA 1
ATOM 972 C C . VAL A 1 123 ? -9.909 6.740 -4.308 1.00 96.94 123 VAL A C 1
ATOM 974 O O . VAL A 1 123 ? -10.095 7.463 -5.284 1.00 96.94 123 VAL A O 1
ATOM 977 N N . ASP A 1 124 ? -9.851 7.219 -3.060 1.00 97.56 124 ASP A N 1
ATOM 978 C CA . ASP A 1 124 ? -10.005 8.647 -2.744 1.00 97.56 124 ASP A CA 1
ATOM 979 C C . ASP A 1 124 ? -8.660 9.372 -2.636 1.00 97.56 124 ASP A C 1
ATOM 981 O O . ASP A 1 124 ? -8.545 10.517 -3.065 1.00 97.56 124 ASP A O 1
ATOM 985 N N . LEU A 1 125 ? -7.643 8.746 -2.034 1.00 98.38 125 LEU A N 1
ATOM 986 C CA . LEU A 1 125 ? -6.340 9.370 -1.796 1.00 98.38 125 LEU A CA 1
ATOM 987 C C . LEU A 1 125 ? -5.197 8.369 -1.966 1.00 98.38 125 LEU A C 1
ATOM 989 O O . LEU A 1 125 ? -5.234 7.275 -1.418 1.00 98.38 125 LEU A O 1
ATOM 993 N N . THR A 1 126 ? -4.139 8.767 -2.661 1.00 98.38 126 THR A N 1
ATOM 994 C CA . THR A 1 126 ? -2.929 7.967 -2.865 1.00 98.38 126 THR A CA 1
ATOM 995 C C . THR A 1 126 ? -1.693 8.728 -2.397 1.00 98.38 126 THR A C 1
ATOM 997 O O . THR A 1 126 ? -1.485 9.884 -2.774 1.00 98.38 126 THR A O 1
ATOM 1000 N N . ALA A 1 127 ? -0.841 8.062 -1.618 1.00 97.62 127 ALA A N 1
ATOM 1001 C CA . ALA A 1 127 ? 0.530 8.493 -1.385 1.00 97.62 127 ALA A CA 1
ATOM 1002 C C . ALA A 1 127 ? 1.462 7.875 -2.432 1.00 97.62 127 ALA A C 1
ATOM 1004 O O . ALA A 1 127 ? 1.561 6.652 -2.551 1.00 97.62 127 ALA A O 1
ATOM 1005 N N . LEU A 1 128 ? 2.179 8.728 -3.163 1.00 95.75 128 LEU A N 1
ATOM 1006 C CA . LEU A 1 128 ? 3.150 8.325 -4.178 1.00 95.75 128 LEU A CA 1
ATOM 1007 C C . LEU A 1 128 ? 4.580 8.610 -3.686 1.00 95.75 128 LEU A C 1
ATOM 1009 O O . LEU A 1 128 ? 5.193 9.621 -4.025 1.00 95.75 128 LEU A O 1
ATOM 1013 N N . ASP A 1 129 ? 5.105 7.734 -2.824 1.00 92.81 129 ASP A N 1
ATOM 1014 C CA . ASP A 1 129 ? 6.419 7.886 -2.175 1.00 92.81 129 ASP A CA 1
ATOM 1015 C C . ASP A 1 129 ? 7.547 7.193 -2.961 1.00 92.81 129 ASP A C 1
ATOM 1017 O O . ASP A 1 129 ? 8.137 6.213 -2.515 1.00 92.81 129 ASP A O 1
ATOM 1021 N N . LEU A 1 130 ? 7.845 7.693 -4.162 1.00 89.88 130 LEU A N 1
ATOM 1022 C CA . LEU A 1 130 ? 8.902 7.131 -5.010 1.00 89.88 130 LEU A CA 1
ATOM 1023 C C . LEU A 1 130 ? 10.315 7.403 -4.456 1.00 89.88 130 LEU A C 1
ATOM 1025 O O . LEU A 1 130 ? 10.586 8.450 -3.856 1.00 89.88 130 LEU A O 1
ATOM 1029 N N . PHE A 1 131 ? 11.244 6.481 -4.731 1.00 80.12 131 PHE A N 1
ATOM 1030 C CA . PHE A 1 131 ? 12.682 6.728 -4.593 1.00 80.12 131 PHE A CA 1
ATOM 1031 C C . PHE A 1 131 ? 13.165 7.752 -5.635 1.00 80.12 131 PHE A C 1
ATOM 1033 O O . PHE A 1 131 ? 12.592 7.862 -6.713 1.00 80.12 131 PHE A O 1
ATOM 1040 N N . GLU A 1 132 ? 14.240 8.482 -5.313 1.00 70.94 132 GLU A N 1
ATOM 1041 C CA . GLU A 1 132 ? 14.870 9.479 -6.201 1.00 70.94 132 GLU A CA 1
ATOM 1042 C C . GLU A 1 132 ? 13.933 10.610 -6.659 1.00 70.94 132 GLU A C 1
ATOM 1044 O O . GLU A 1 132 ? 13.778 10.893 -7.844 1.00 70.94 132 GLU A O 1
ATOM 1049 N N . LYS A 1 133 ? 13.372 11.346 -5.693 1.00 72.50 133 LYS A N 1
ATOM 1050 C CA . LYS A 1 133 ? 12.460 12.482 -5.929 1.00 72.50 133 LYS A CA 1
ATOM 1051 C C . LYS A 1 133 ? 13.076 13.709 -6.629 1.00 72.50 133 LYS A C 1
ATOM 1053 O O . LYS A 1 133 ? 12.442 14.755 -6.700 1.00 72.50 133 LYS A O 1
ATOM 1058 N N . ASN A 1 134 ? 14.317 13.610 -7.102 1.00 76.94 134 ASN A N 1
ATOM 1059 C CA . ASN A 1 134 ? 15.028 14.714 -7.749 1.00 76.94 134 ASN A CA 1
ATOM 1060 C C . ASN A 1 134 ? 14.626 14.887 -9.224 1.00 76.94 134 ASN A C 1
ATOM 1062 O O . ASN A 1 134 ? 14.944 15.912 -9.820 1.00 76.94 134 ASN A O 1
ATOM 1066 N N . ASP A 1 135 ? 13.933 13.902 -9.798 1.00 86.31 135 ASP A N 1
ATOM 1067 C CA . ASP A 1 135 ? 13.398 13.939 -11.159 1.00 86.31 135 ASP A CA 1
ATOM 1068 C C . ASP A 1 135 ? 11.896 14.261 -11.125 1.00 86.31 135 ASP A C 1
ATOM 1070 O O . ASP A 1 135 ? 11.038 13.374 -11.117 1.00 86.31 135 ASP A O 1
ATOM 1074 N N . ALA A 1 136 ? 11.586 15.557 -11.036 1.00 85.94 136 ALA A N 1
ATOM 1075 C CA . ALA A 1 136 ? 10.211 16.041 -10.935 1.00 85.94 136 ALA A CA 1
ATOM 1076 C C . ALA A 1 136 ? 9.370 15.662 -12.164 1.00 85.94 136 ALA A C 1
ATOM 1078 O O . ALA A 1 136 ? 8.216 15.273 -12.013 1.00 85.94 136 ALA A O 1
ATOM 1079 N N . GLU A 1 137 ? 9.960 15.696 -13.363 1.00 89.31 137 GLU A N 1
ATOM 1080 C CA . GLU A 1 137 ? 9.257 15.362 -14.603 1.00 89.31 137 GLU A CA 1
ATOM 1081 C C . GLU A 1 137 ? 8.781 13.906 -14.587 1.00 89.31 137 GLU A C 1
ATOM 1083 O O . GLU A 1 137 ? 7.622 13.613 -14.887 1.00 89.31 137 GLU A O 1
ATOM 1088 N N . LYS A 1 138 ? 9.649 12.983 -14.167 1.00 89.62 138 LYS A N 1
ATOM 1089 C CA . LYS A 1 138 ? 9.292 11.569 -14.053 1.00 89.62 138 LYS A CA 1
ATOM 1090 C C . LYS A 1 138 ? 8.217 11.321 -12.997 1.00 89.62 138 LYS A C 1
ATOM 1092 O O . LYS A 1 138 ? 7.332 10.494 -13.217 1.00 89.62 138 LYS A O 1
ATOM 1097 N N . ILE A 1 139 ? 8.282 12.009 -11.858 1.00 91.38 139 ILE A N 1
ATOM 1098 C CA . ILE A 1 139 ? 7.257 11.890 -10.813 1.00 91.38 139 ILE A CA 1
ATOM 1099 C C . ILE A 1 139 ? 5.906 12.384 -11.334 1.00 91.38 139 ILE A C 1
ATOM 1101 O O . ILE A 1 139 ? 4.911 11.681 -11.164 1.00 91.38 139 ILE A O 1
ATOM 1105 N N . ASP A 1 140 ? 5.877 13.529 -12.015 1.00 92.38 140 ASP A N 1
ATOM 1106 C CA . ASP A 1 140 ? 4.655 14.098 -12.586 1.00 92.38 140 ASP A CA 1
ATOM 1107 C C . ASP A 1 140 ? 4.053 13.178 -13.653 1.00 92.38 140 ASP A C 1
ATOM 1109 O O . ASP A 1 140 ? 2.843 12.948 -13.663 1.00 92.38 140 ASP A O 1
ATOM 1113 N N . GLN A 1 141 ? 4.885 12.574 -14.508 1.00 94.25 141 GLN A N 1
ATOM 1114 C CA . GLN A 1 141 ? 4.437 11.581 -15.489 1.00 94.25 141 GLN A CA 1
ATOM 1115 C C . GLN A 1 141 ? 3.809 10.352 -14.817 1.00 94.25 141 GLN A C 1
ATOM 1117 O O . GLN A 1 141 ? 2.752 9.882 -15.245 1.00 94.25 141 GLN A O 1
ATOM 1122 N N . ILE A 1 142 ? 4.433 9.832 -13.755 1.00 94.88 142 ILE A N 1
ATOM 1123 C CA . ILE A 1 142 ? 3.906 8.681 -13.012 1.00 94.88 142 ILE A CA 1
ATOM 1124 C C . ILE A 1 142 ? 2.599 9.047 -12.298 1.00 94.88 142 ILE A C 1
ATOM 1126 O O . ILE A 1 142 ? 1.638 8.281 -12.365 1.00 94.88 142 ILE A O 1
ATOM 1130 N N . ALA A 1 143 ? 2.539 10.213 -11.653 1.00 95.56 143 ALA A N 1
ATOM 1131 C CA . ALA A 1 143 ? 1.341 10.690 -10.972 1.00 95.56 143 ALA A CA 1
ATOM 1132 C C . ALA A 1 143 ? 0.186 10.906 -11.961 1.00 95.56 143 ALA A C 1
ATOM 1134 O O . ALA A 1 143 ? -0.922 10.442 -11.711 1.00 95.56 143 ALA A O 1
ATOM 1135 N N . ALA A 1 144 ? 0.442 11.521 -13.118 1.00 96.25 144 ALA A N 1
ATOM 1136 C CA . ALA A 1 144 ? -0.562 11.695 -14.165 1.00 96.25 144 ALA A CA 1
ATOM 1137 C C . ALA A 1 144 ? -1.070 10.349 -14.708 1.00 96.25 144 ALA A C 1
ATOM 1139 O O . ALA A 1 144 ? -2.274 10.171 -14.897 1.00 96.25 144 ALA A O 1
ATOM 1140 N N . ALA A 1 145 ? -0.174 9.380 -14.918 1.00 96.56 145 ALA A N 1
ATOM 1141 C CA . ALA A 1 145 ? -0.555 8.041 -15.359 1.00 96.56 145 ALA A CA 1
ATOM 1142 C C . ALA A 1 145 ? -1.401 7.301 -14.309 1.00 96.56 145 ALA A C 1
ATOM 1144 O O . ALA A 1 145 ? -2.408 6.687 -14.664 1.00 96.56 145 ALA A O 1
ATOM 1145 N N . TRP A 1 146 ? -1.034 7.387 -13.026 1.00 97.25 146 TRP A N 1
ATOM 1146 C CA . TRP A 1 146 ? -1.826 6.834 -11.923 1.00 97.25 146 TRP A CA 1
ATOM 1147 C C . TRP A 1 146 ? -3.210 7.484 -11.855 1.00 97.25 146 TRP A C 1
ATOM 1149 O O . TRP A 1 146 ? -4.223 6.788 -11.874 1.00 97.25 146 TRP A O 1
ATOM 1159 N N . GLN A 1 147 ? -3.260 8.818 -11.870 1.00 96.62 147 GLN A N 1
ATOM 1160 C CA . GLN A 1 147 ? -4.494 9.601 -11.839 1.00 96.62 147 GLN A CA 1
ATOM 1161 C C . GLN A 1 147 ? -5.454 9.214 -12.969 1.00 96.62 147 GLN A C 1
ATOM 1163 O O . GLN A 1 147 ? -6.660 9.135 -12.755 1.00 96.62 147 GLN A O 1
ATOM 1168 N N . ALA A 1 148 ? -4.930 8.970 -14.173 1.00 96.94 148 ALA A N 1
ATOM 1169 C CA . ALA A 1 148 ? -5.733 8.603 -15.334 1.00 96.94 148 ALA A CA 1
ATOM 1170 C C . ALA A 1 148 ? -6.296 7.173 -15.263 1.00 96.94 148 ALA A C 1
ATOM 1172 O O . ALA A 1 148 ? -7.342 6.906 -15.852 1.00 96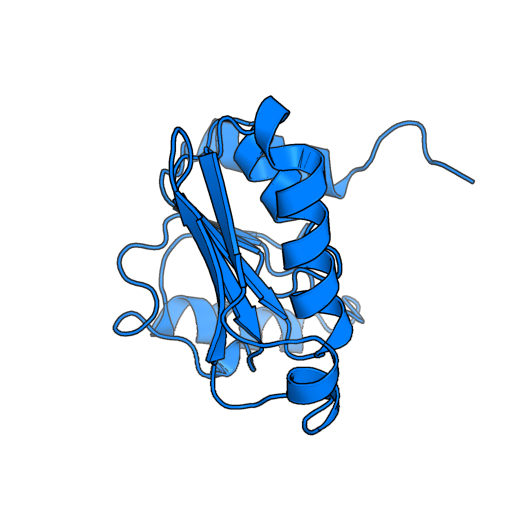.94 148 ALA A O 1
ATOM 1173 N N . ARG A 1 149 ? -5.603 6.249 -14.584 1.00 96.62 149 ARG A N 1
ATOM 1174 C CA . ARG A 1 149 ? -5.965 4.820 -14.539 1.00 96.62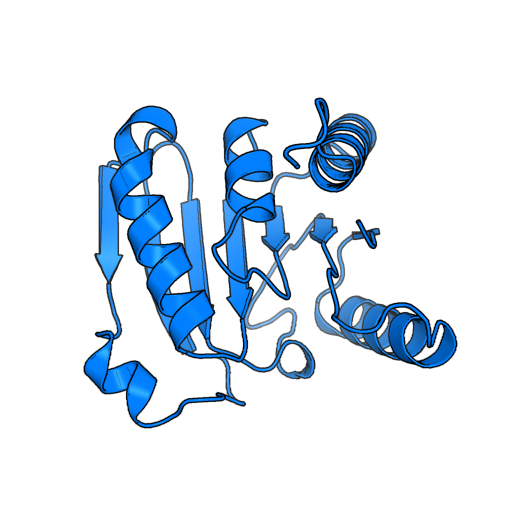 149 ARG A CA 1
ATOM 1175 C C . ARG A 1 149 ? -6.755 4.426 -13.297 1.00 96.62 149 ARG A C 1
ATOM 1177 O O . ARG A 1 149 ? -7.665 3.610 -13.405 1.00 96.62 149 ARG A O 1
ATOM 1184 N N . VAL A 1 150 ? -6.375 4.968 -12.142 1.00 97.19 150 VAL A N 1
ATOM 1185 C CA . VAL A 1 150 ? -6.919 4.633 -10.814 1.00 97.19 150 VAL A CA 1
ATOM 1186 C C . VAL A 1 150 ? -7.826 5.750 -10.291 1.00 97.19 150 VAL A C 1
ATOM 1188 O O . VAL A 1 150 ? -8.845 5.477 -9.663 1.00 97.19 150 VAL A O 1
ATOM 1191 N N . GLY A 1 151 ? -7.497 7.010 -10.585 1.00 95.69 151 GLY A N 1
ATOM 1192 C CA . GLY A 1 151 ? -8.226 8.166 -10.068 1.00 95.69 151 GLY A CA 1
ATOM 1193 C C . GLY A 1 151 ? -7.807 8.553 -8.648 1.00 95.69 151 GLY A C 1
ATOM 1194 O O . GLY A 1 151 ? -6.654 8.369 -8.255 1.00 95.69 151 GLY A O 1
ATOM 1195 N N . GLY A 1 152 ? -8.753 9.125 -7.900 1.00 95.25 152 GLY A N 1
ATOM 1196 C CA . GLY A 1 152 ? -8.519 9.664 -6.559 1.00 95.25 152 GLY A CA 1
ATOM 1197 C C . GLY A 1 152 ? -7.646 10.910 -6.560 1.00 95.25 152 GLY A C 1
ATOM 1198 O O . GLY A 1 152 ? -7.312 11.454 -7.598 1.00 95.25 152 GLY A O 1
ATOM 1199 N N . ASP A 1 153 ? -7.286 11.396 -5.391 1.00 97.00 153 ASP A N 1
ATOM 1200 C CA . ASP A 1 153 ? -6.310 12.459 -5.241 1.00 97.00 153 ASP A CA 1
ATOM 1201 C C . ASP A 1 153 ? -4.916 11.884 -4.988 1.00 97.00 153 ASP A C 1
ATOM 1203 O O . ASP A 1 153 ? -4.771 10.851 -4.339 1.00 97.00 153 ASP A O 1
ATOM 1207 N N . ILE A 1 154 ? -3.868 12.581 -5.423 1.00 96.88 154 ILE A N 1
ATOM 1208 C CA . ILE A 1 154 ? -2.480 12.156 -5.205 1.00 96.88 154 ILE A CA 1
ATOM 1209 C C . ILE A 1 154 ? -1.752 13.194 -4.354 1.00 96.88 154 ILE A C 1
ATOM 1211 O O . ILE A 1 154 ? -1.946 14.404 -4.509 1.00 96.88 154 ILE A O 1
ATOM 1215 N N . PHE A 1 155 ? -0.880 12.727 -3.465 1.00 95.25 155 PHE A N 1
ATOM 1216 C CA . PHE A 1 155 ? 0.169 13.559 -2.888 1.00 95.25 155 PHE A CA 1
ATOM 1217 C C . PHE A 1 155 ? 1.499 12.808 -2.822 1.00 95.25 155 PHE A C 1
ATOM 1219 O O . PHE A 1 155 ? 1.552 11.580 -2.743 1.00 95.25 155 PHE A O 1
ATOM 1226 N N . ILE A 1 156 ? 2.583 13.579 -2.830 1.00 92.38 156 ILE A N 1
ATOM 1227 C CA . ILE A 1 156 ? 3.951 13.080 -2.707 1.00 92.38 156 ILE A CA 1
ATOM 1228 C C . ILE A 1 156 ? 4.453 13.505 -1.317 1.00 92.38 156 ILE A C 1
ATOM 1230 O O . ILE A 1 156 ? 4.549 14.709 -1.062 1.00 92.38 156 ILE A O 1
ATOM 1234 N N . PRO A 1 157 ? 4.681 12.556 -0.391 1.00 86.06 157 PRO A N 1
ATOM 1235 C CA . PRO A 1 157 ? 5.057 12.845 0.995 1.00 86.06 157 PRO A CA 1
ATOM 1236 C C . PRO A 1 157 ? 6.477 13.386 1.173 1.00 86.06 157 PRO A C 1
ATOM 1238 O O . PRO A 1 157 ? 7.339 13.155 0.292 1.00 86.06 157 PRO A O 1
#

Secondary structure (DSSP, 8-state):
---SS-HHHHHHHHHHHHH--SEEEETT-TTTHHHHHHHHTT-SEEEEEESBHHHHHHHHHHHHHHHHHHTEEEEEESS-HHHHTTSSB-SS-EEEEEEEESSEEEEEES-GGG--TTTSTT--EEE---S-TT-HHHHHHHHHHHHHHT-SEEE--

pLDDT: mean 93.52, std 9.19, range [37.81, 98.62]

Radius of gyration: 14.66 Å; chains: 1; bounding box: 32×36×33 Å

Sequence (157 aa):
FPRDRNEKIRTLEREIGRRRPKTFVDACSGAGTLGLAAARAGIHHVIYNDAWYAAAAWTAWNLQVNREFLGINEVTVHRSYDDLRRRPVARDPVVVATAAGAQEVEVYQGDLRLFDTDLLPGVDLTALDLFEKNDAEKIDQIAAAWQARVGGDIFIP

Foldseek 3Di:
DDDPDDVLLVVLLVVCVVQVWLEEEALAQQLPVSQVSNLLSQRAEYEYEHQFLVSLQNVLVVCVVCVVVSQWPDKAAPADSVRSVVRRGAAAWDWGIWTDGSHTYTGINHDSLNDACVNAPPHAEYEDADPPCVCVVVSVVSLVSNCVGHNHYYDYD